Protein AF-A0A956AS70-F1 (afdb_monomer)

Foldseek 3Di:
DPDPPDPLLRPPFELDDDPVDQLPADSAGCADALDVSSHLVLVQLVDQDCSHPPNDPDDDRPVVVSVVVVVVRNPGNHHD

Secondary structure (DSSP, 8-state):
---TTS-HHHHT-BTPPPTT--TT-TT-BSB-TT-GGGBHHHHHHT--STTSSSSSS--S--HHHHHHHHHHHHT--S--

Radius of gyration: 12.28 Å; Cα contacts (8 Å, |Δi|>4): 120; chains: 1; bounding box: 34×23×29 Å

Solvent-accessible surface area (backbone atoms only — not comparable to full-atom values): 4693 Å² total; per-residue (Å²): 98,86,57,90,88,55,55,68,72,76,26,78,35,63,70,29,73,47,91,82,64,47,86,89,38,71,87,32,10,39,32,27,57,48,33,46,87,29,10,43,55,57,54,21,46,72,32,76,50,85,78,16,42,66,63,61,102,57,91,69,72,57,63,69,63,48,50,53,53,40,55,52,30,48,68,28,86,62,75,117

Mean predicted aligned error: 3.13 Å

pLDDT: mean 93.57, std 3.5, range [82.62, 98.06]

Structure (mmCIF, N/CA/C/O backbone):
data_AF-A0A956AS70-F1
#
_entry.id   AF-A0A956AS70-F1
#
loop_
_atom_site.group_PDB
_atom_site.id
_atom_site.type_symbol
_atom_site.label_atom_id
_atom_site.label_alt_id
_atom_site.label_comp_id
_atom_site.label_asym_id
_atom_site.label_entity_id
_atom_site.label_seq_id
_atom_site.pdbx_PDB_ins_code
_atom_site.Cartn_x
_atom_site.Cartn_y
_atom_site.Cartn_z
_atom_site.occupancy
_atom_site.B_iso_or_equiv
_atom_site.auth_seq_id
_atom_site.auth_comp_id
_atom_site.auth_asym_id
_atom_site.auth_atom_id
_atom_site.pdbx_PDB_model_num
ATOM 1 N N . ASP A 1 1 ? -0.688 10.837 2.661 1.00 82.69 1 ASP A N 1
ATOM 2 C CA . ASP A 1 1 ? 0.141 10.567 3.863 1.00 82.69 1 ASP A CA 1
ATOM 3 C C . ASP A 1 1 ? -0.047 9.100 4.245 1.00 82.69 1 ASP A C 1
ATOM 5 O O . ASP A 1 1 ? -1.174 8.641 4.161 1.00 82.69 1 ASP A O 1
ATOM 9 N N . LEU A 1 2 ? 1.017 8.360 4.577 1.00 87.31 2 LEU A N 1
ATOM 10 C CA . LEU A 1 2 ? 0.980 6.912 4.882 1.00 87.31 2 LEU A CA 1
ATOM 11 C C . LEU A 1 2 ? 1.445 6.586 6.314 1.00 87.31 2 LEU A C 1
ATOM 13 O O . LEU A 1 2 ? 1.806 5.451 6.622 1.00 87.31 2 LEU A O 1
ATOM 17 N N . ARG A 1 3 ? 1.478 7.575 7.212 1.00 93.00 3 ARG A N 1
ATOM 18 C CA . ARG A 1 3 ? 1.782 7.328 8.627 1.00 93.00 3 ARG A CA 1
ATOM 19 C C . ARG A 1 3 ? 0.640 6.550 9.284 1.00 93.00 3 ARG A C 1
ATOM 21 O O . ARG A 1 3 ? -0.517 6.937 9.162 1.00 93.00 3 ARG A O 1
ATOM 28 N N . ALA A 1 4 ? 0.971 5.513 10.055 1.00 87.69 4 ALA A N 1
ATOM 29 C CA . ALA A 1 4 ? -0.011 4.638 10.709 1.00 87.69 4 ALA A CA 1
ATOM 30 C C . ALA A 1 4 ? -0.960 5.357 11.693 1.00 87.69 4 ALA A C 1
ATOM 32 O O . ALA A 1 4 ? -2.033 4.849 11.995 1.00 87.69 4 ALA A O 1
ATOM 33 N N . SER A 1 5 ? -0.577 6.533 12.200 1.00 93.00 5 SER A N 1
ATOM 34 C CA . SER A 1 5 ? -1.402 7.351 13.098 1.00 93.00 5 SER A CA 1
ATOM 35 C C . SER A 1 5 ? -2.417 8.244 12.378 1.00 93.00 5 SER A C 1
ATOM 37 O O . SER A 1 5 ? -3.236 8.882 13.038 1.00 93.00 5 SER A O 1
ATOM 39 N N . VAL A 1 6 ? -2.358 8.334 11.048 1.00 92.81 6 VAL A N 1
ATOM 40 C CA . VAL A 1 6 ? -3.279 9.151 10.254 1.00 92.81 6 VAL A CA 1
ATOM 41 C C . VAL A 1 6 ? -4.507 8.304 9.918 1.00 92.81 6 VAL A C 1
ATOM 43 O O . VAL A 1 6 ? -4.350 7.231 9.343 1.00 92.81 6 VAL A O 1
ATOM 46 N N . PRO A 1 7 ? -5.733 8.747 10.249 1.00 91.81 7 PRO A N 1
ATOM 47 C CA . PRO A 1 7 ? -6.945 8.036 9.853 1.00 91.81 7 PRO A CA 1
ATOM 48 C C . PRO A 1 7 ? -7.054 7.920 8.331 1.00 91.81 7 PRO A C 1
ATOM 50 O O . PRO A 1 7 ? -6.684 8.854 7.621 1.00 91.81 7 PRO A O 1
ATOM 53 N N . LEU A 1 8 ? -7.639 6.826 7.830 1.00 90.31 8 LEU A N 1
ATOM 54 C CA . LEU A 1 8 ? -7.790 6.573 6.388 1.00 90.31 8 LEU A CA 1
ATOM 55 C C . LEU A 1 8 ? -8.428 7.759 5.634 1.00 90.31 8 LEU A C 1
ATOM 57 O O . LEU A 1 8 ? -7.948 8.131 4.565 1.00 90.31 8 LEU A O 1
ATOM 61 N N . ALA A 1 9 ? -9.428 8.412 6.239 1.00 91.25 9 ALA A N 1
ATOM 62 C CA . ALA A 1 9 ? -10.095 9.606 5.703 1.00 91.25 9 ALA A CA 1
ATOM 63 C C . ALA A 1 9 ? -9.136 10.773 5.414 1.00 91.25 9 ALA A C 1
ATOM 65 O O . ALA A 1 9 ? -9.317 11.527 4.465 1.00 91.25 9 ALA A O 1
ATOM 66 N N . ALA A 1 10 ? -8.096 10.919 6.234 1.00 93.31 10 ALA A N 1
ATOM 67 C CA . ALA A 1 10 ? -7.122 11.999 6.136 1.00 93.31 10 ALA A CA 1
ATOM 68 C C . ALA A 1 10 ? -5.882 11.612 5.311 1.00 93.31 10 ALA A C 1
ATOM 70 O O . ALA A 1 10 ? -5.023 12.457 5.059 1.00 93.31 10 ALA A O 1
ATOM 71 N N . MET A 1 11 ? -5.759 10.350 4.879 1.00 93.56 11 MET A N 1
ATOM 72 C CA . MET A 1 11 ? -4.614 9.902 4.081 1.00 93.56 11 MET A CA 1
ATOM 73 C C . MET A 1 11 ? -4.647 10.448 2.648 1.00 93.56 11 MET A C 1
ATOM 75 O O . MET A 1 11 ? -3.575 10.663 2.070 1.00 93.56 11 MET A O 1
ATOM 79 N N . GLY A 1 12 ? -5.850 10.671 2.098 1.00 92.56 12 GLY A N 1
ATOM 80 C CA . GLY A 1 12 ? -6.070 11.130 0.720 1.00 92.56 12 GLY A CA 1
ATOM 81 C C . GLY A 1 12 ? -5.773 10.066 -0.343 1.00 92.56 12 GLY A C 1
ATOM 82 O O . GLY A 1 12 ? -5.269 10.400 -1.410 1.00 92.56 12 GLY A O 1
ATOM 83 N N . LEU A 1 13 ? -5.998 8.785 -0.024 1.00 93.94 13 LEU A N 1
ATOM 84 C CA . LEU A 1 13 ? -5.610 7.641 -0.869 1.00 93.94 13 LEU A CA 1
ATOM 85 C C . LEU A 1 13 ? -6.748 6.649 -1.152 1.00 93.94 13 LEU A C 1
ATOM 87 O O . LEU A 1 13 ? -6.645 5.857 -2.085 1.00 93.94 13 LEU A O 1
ATOM 91 N N . CYS A 1 14 ? -7.799 6.655 -0.333 1.00 95.25 14 CYS A N 1
ATOM 92 C CA . CYS A 1 14 ? -8.892 5.694 -0.430 1.00 95.25 14 CYS A CA 1
ATOM 93 C C . CYS A 1 14 ? -9.749 5.967 -1.671 1.00 95.25 14 CYS A C 1
ATOM 95 O O . CYS A 1 14 ? -10.238 7.082 -1.821 1.00 95.25 14 CYS A O 1
ATOM 97 N N . ASP A 1 15 ? -9.899 4.969 -2.545 1.00 95.75 15 ASP A N 1
ATOM 98 C CA . ASP A 1 15 ? -10.633 5.042 -3.820 1.00 95.75 15 ASP A CA 1
ATOM 99 C C . ASP A 1 15 ? -10.200 6.214 -4.726 1.00 95.75 15 ASP A C 1
ATOM 101 O O . ASP A 1 15 ? -10.956 6.739 -5.538 1.00 95.75 15 ASP A O 1
ATOM 105 N N . VAL A 1 16 ? -8.931 6.618 -4.617 1.00 96.25 16 VAL A N 1
ATOM 106 C CA . VAL A 1 16 ? -8.346 7.683 -5.441 1.00 96.25 16 VAL A CA 1
ATOM 107 C C . VAL A 1 16 ? -7.683 7.093 -6.682 1.00 96.25 16 VAL A C 1
ATOM 109 O O . VAL A 1 16 ? -6.954 6.104 -6.590 1.00 96.25 16 VAL A O 1
ATOM 112 N N . GLU A 1 17 ? -7.877 7.720 -7.843 1.00 96.31 17 GLU A N 1
ATOM 113 C CA . GLU A 1 17 ? -7.205 7.328 -9.086 1.00 96.31 17 GLU A CA 1
ATOM 114 C C . GLU A 1 17 ? -5.682 7.571 -9.034 1.00 96.31 17 GLU A C 1
ATOM 116 O O . GLU A 1 17 ? -5.216 8.600 -8.532 1.00 96.31 17 GLU A O 1
ATOM 121 N N . PRO A 1 18 ? -4.862 6.643 -9.557 1.00 95.25 18 PRO A N 1
ATOM 122 C CA . PRO A 1 18 ? -3.413 6.765 -9.502 1.00 95.25 18 PRO A CA 1
ATOM 123 C C . PRO A 1 18 ? -2.873 7.812 -10.487 1.00 95.25 18 PRO 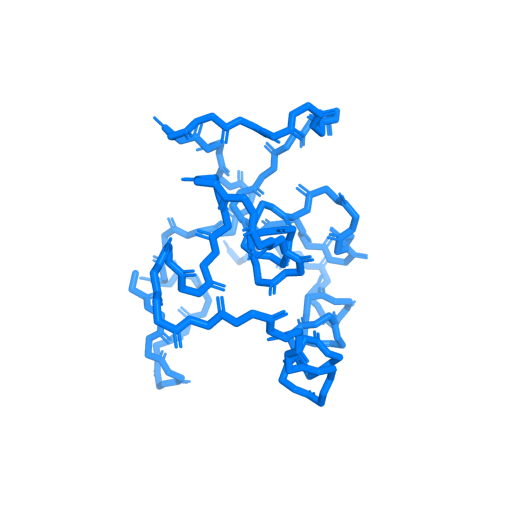A C 1
ATOM 125 O O . PRO A 1 18 ? -2.878 7.620 -11.698 1.00 95.25 18 PRO A O 1
ATOM 128 N N . GLY A 1 19 ? -2.265 8.880 -9.967 1.00 92.38 19 GLY A N 1
ATOM 129 C CA . GLY A 1 19 ? -1.622 9.912 -10.797 1.00 92.38 19 GLY A CA 1
ATOM 130 C C . GLY A 1 19 ? -0.269 9.524 -11.420 1.00 92.38 19 GLY A C 1
ATOM 131 O O . GLY A 1 19 ? 0.289 10.302 -12.186 1.00 92.38 19 GLY A O 1
ATOM 132 N N . GLN A 1 20 ? 0.301 8.362 -11.079 1.00 88.44 20 GLN A N 1
ATOM 133 C CA . GLN A 1 20 ? 1.640 7.914 -11.520 1.00 88.44 20 GLN A CA 1
ATOM 134 C C . GLN A 1 20 ? 1.588 6.583 -12.295 1.00 88.44 20 GLN A C 1
ATOM 136 O O . GLN A 1 20 ? 2.528 5.782 -12.245 1.00 88.44 20 GLN A O 1
ATOM 141 N N . GLY A 1 21 ? 0.470 6.337 -12.981 1.00 91.25 21 GLY A N 1
ATOM 142 C CA . GLY A 1 21 ? 0.198 5.106 -13.722 1.00 91.25 21 GLY A CA 1
ATOM 143 C C . GLY A 1 21 ? -0.480 4.025 -12.877 1.00 91.25 21 GLY A C 1
ATOM 144 O O . GLY A 1 21 ? -0.247 3.911 -11.670 1.00 91.25 21 GLY A O 1
ATOM 145 N N . ASP A 1 22 ? -1.300 3.229 -13.554 1.00 92.75 22 ASP A N 1
ATOM 146 C CA . ASP A 1 22 ? -2.200 2.192 -13.028 1.00 92.75 22 ASP A CA 1
ATOM 147 C C . ASP A 1 22 ? -1.573 0.791 -12.945 1.00 92.75 22 ASP A C 1
ATOM 149 O O . ASP A 1 22 ? -2.165 -0.114 -12.367 1.00 92.75 22 ASP A O 1
ATOM 153 N N . LEU A 1 23 ? -0.358 0.617 -13.478 1.00 93.06 23 LEU A N 1
ATOM 154 C CA . LEU A 1 23 ? 0.358 -0.663 -13.527 1.00 93.06 23 LEU A CA 1
ATOM 155 C C . LEU A 1 23 ? -0.381 -1.765 -14.295 1.00 93.06 23 LEU A C 1
ATOM 157 O O . LEU A 1 23 ? -0.188 -2.940 -13.978 1.00 93.06 23 LEU A O 1
ATOM 161 N N . ASP A 1 24 ? -1.170 -1.379 -15.301 1.00 92.44 24 ASP A N 1
ATOM 162 C CA . ASP A 1 24 ? -1.987 -2.288 -16.113 1.00 92.44 24 ASP A CA 1
ATOM 163 C C . ASP A 1 24 ? -3.112 -2.976 -15.305 1.00 92.44 24 ASP A C 1
ATOM 165 O O . ASP A 1 24 ? -3.683 -3.978 -15.737 1.00 92.44 24 ASP A O 1
ATOM 169 N N . LEU A 1 25 ? -3.446 -2.437 -14.124 1.00 94.50 25 LEU A N 1
ATOM 170 C CA . LEU A 1 25 ? -4.590 -2.871 -13.325 1.00 94.50 25 LEU A CA 1
ATOM 171 C C . LEU A 1 25 ? -5.872 -2.222 -13.857 1.00 94.50 25 LEU A C 1
ATOM 173 O O . LEU A 1 25 ? -5.943 -1.006 -14.041 1.00 94.50 25 LEU A O 1
ATOM 177 N N . ALA A 1 26 ? -6.918 -3.021 -14.059 1.00 93.19 26 ALA A N 1
ATOM 178 C CA . ALA A 1 26 ? -8.236 -2.496 -14.402 1.00 93.19 26 ALA A CA 1
ATOM 179 C C . ALA A 1 26 ? -8.811 -1.692 -13.225 1.00 93.19 26 ALA A C 1
ATOM 181 O O . ALA A 1 26 ? -8.671 -2.105 -12.082 1.00 93.19 26 ALA A O 1
ATOM 182 N N . ASN A 1 27 ? -9.467 -0.554 -13.481 1.00 93.50 27 ASN A N 1
ATOM 183 C CA . ASN A 1 27 ? -10.077 0.284 -12.432 1.00 93.50 27 ASN A CA 1
ATOM 184 C C . ASN A 1 27 ? -9.140 0.577 -11.244 1.00 93.50 27 ASN A C 1
ATOM 186 O O . ASN A 1 27 ? -9.564 0.591 -10.089 1.00 93.50 27 ASN A O 1
ATOM 190 N N . ALA A 1 28 ? -7.856 0.791 -11.532 1.00 96.38 28 ALA A N 1
ATOM 191 C CA . ALA A 1 28 ? -6.835 0.957 -10.515 1.00 96.38 28 ALA A CA 1
ATOM 192 C C . ALA A 1 28 ? -7.167 2.097 -9.541 1.00 96.38 28 ALA A C 1
ATOM 194 O O . ALA A 1 28 ? -7.567 3.196 -9.946 1.00 96.38 28 ALA A O 1
ATOM 195 N N . ARG A 1 29 ? -6.928 1.846 -8.254 1.00 97.25 29 ARG A N 1
ATOM 196 C CA . ARG A 1 29 ? -6.981 2.845 -7.182 1.00 97.25 29 ARG A CA 1
ATOM 197 C C . ARG A 1 29 ? -5.679 2.848 -6.410 1.00 97.25 29 ARG A C 1
ATOM 199 O O . ARG A 1 29 ? -4.986 1.837 -6.344 1.00 97.25 29 ARG A O 1
ATOM 206 N N . LEU A 1 30 ? -5.335 3.975 -5.796 1.00 96.19 30 LEU A N 1
ATOM 207 C CA . LEU A 1 30 ? -4.211 4.031 -4.860 1.00 96.19 30 LEU A CA 1
ATOM 208 C C . LEU A 1 30 ? -4.420 3.003 -3.737 1.00 96.19 30 LEU A C 1
ATOM 210 O O . LEU A 1 30 ? -3.521 2.201 -3.475 1.00 96.19 30 LEU A O 1
ATOM 214 N N . ILE A 1 31 ? -5.628 2.984 -3.165 1.00 96.44 31 ILE A N 1
ATOM 215 C CA . ILE A 1 31 ? -6.169 1.922 -2.310 1.00 96.44 31 ILE A CA 1
ATOM 216 C C . ILE A 1 31 ? -7.615 1.667 -2.745 1.00 96.44 31 ILE A C 1
ATOM 218 O O . ILE A 1 31 ? -8.436 2.577 -2.664 1.00 96.44 31 ILE A O 1
ATOM 222 N N . ALA A 1 32 ? -7.931 0.453 -3.185 1.00 96.94 32 ALA A N 1
ATOM 223 C CA . ALA A 1 32 ? -9.294 -0.006 -3.434 1.00 96.94 32 ALA A CA 1
ATOM 224 C C . ALA A 1 32 ? -9.819 -0.728 -2.172 1.00 96.94 32 ALA A C 1
ATOM 226 O O . ALA A 1 32 ? -9.259 -1.758 -1.791 1.00 96.94 32 ALA A O 1
ATOM 227 N N . PRO A 1 33 ? -10.846 -0.193 -1.483 1.00 96.12 33 PRO A N 1
ATOM 228 C CA . PRO A 1 33 ? -11.424 -0.809 -0.286 1.00 96.12 33 PRO A CA 1
ATOM 229 C C . PRO A 1 33 ? -11.857 -2.256 -0.520 1.00 96.12 33 PRO A C 1
ATOM 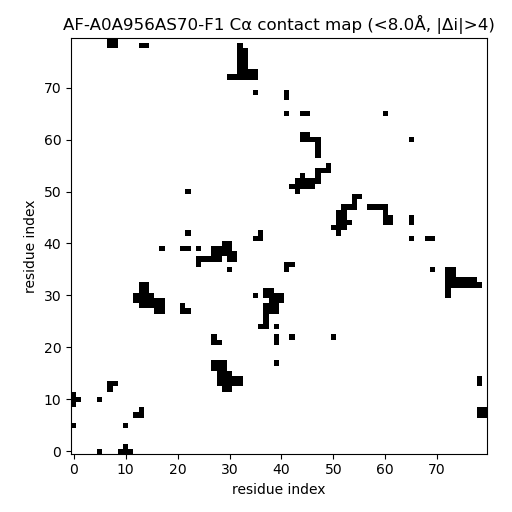231 O O . PRO A 1 33 ? -12.611 -2.525 -1.453 1.00 96.12 33 PRO A O 1
ATOM 234 N N . GLY A 1 34 ? -11.380 -3.183 0.311 1.00 96.88 34 GLY A N 1
ATOM 235 C CA . GLY A 1 34 ? -11.768 -4.591 0.250 1.00 96.88 34 GLY A CA 1
ATOM 236 C C . GLY A 1 34 ? -11.204 -5.349 -0.953 1.00 96.88 34 GLY A C 1
ATOM 237 O O . GLY A 1 34 ? -11.408 -6.557 -1.048 1.00 96.88 34 GLY A O 1
ATOM 238 N N . ASP A 1 35 ? -10.474 -4.674 -1.847 1.00 97.06 35 ASP A N 1
ATOM 239 C CA . ASP A 1 35 ? -9.957 -5.252 -3.083 1.00 97.06 35 ASP A CA 1
ATOM 240 C C . ASP A 1 35 ? -8.464 -4.927 -3.285 1.00 97.06 35 ASP A C 1
ATOM 242 O O . ASP A 1 35 ? -8.071 -3.953 -3.943 1.00 97.06 35 ASP A O 1
AT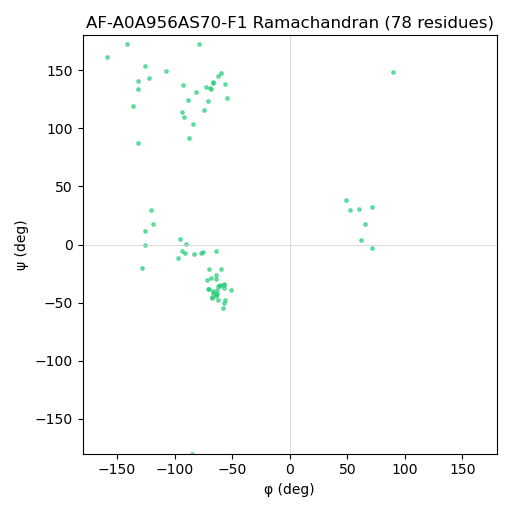OM 246 N N . PRO A 1 36 ? -7.574 -5.758 -2.724 1.00 96.94 36 PRO A N 1
ATOM 247 C CA . PRO A 1 36 ? -6.139 -5.566 -2.877 1.00 96.94 36 PRO A CA 1
ATOM 248 C C . PRO A 1 36 ? -5.649 -5.707 -4.319 1.00 96.94 36 PRO A C 1
ATOM 250 O 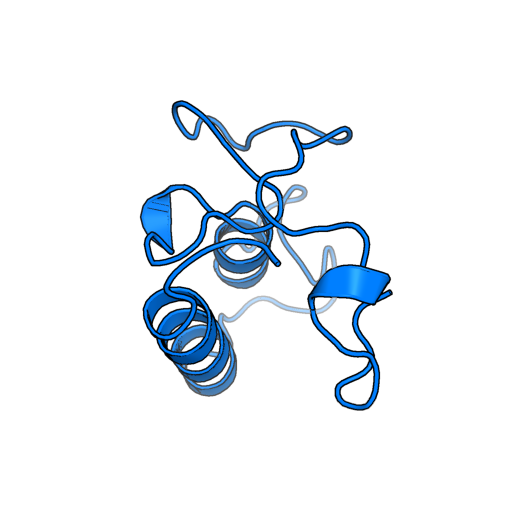O . PRO A 1 36 ? -4.630 -5.107 -4.662 1.00 96.94 36 PRO A O 1
ATOM 253 N N . ALA A 1 37 ? -6.350 -6.465 -5.169 1.00 96.00 37 ALA A N 1
ATOM 254 C CA . ALA A 1 37 ? -5.916 -6.730 -6.540 1.00 96.00 37 ALA A CA 1
ATOM 255 C C . ALA A 1 37 ? -5.971 -5.471 -7.419 1.00 96.00 37 ALA A C 1
ATOM 257 O O . ALA A 1 37 ? -5.153 -5.317 -8.325 1.00 96.00 37 ALA A O 1
ATOM 258 N N . HIS A 1 38 ? -6.873 -4.537 -7.111 1.00 97.19 38 HIS A N 1
ATOM 259 C CA . HIS A 1 38 ? -6.984 -3.245 -7.796 1.00 97.19 38 HIS A CA 1
ATOM 260 C C . HIS A 1 38 ? -6.224 -2.106 -7.090 1.00 97.19 38 HIS A C 1
ATOM 262 O O . HIS A 1 38 ? -6.271 -0.951 -7.525 1.00 97.19 38 HIS A O 1
ATOM 268 N N . SER A 1 39 ? -5.490 -2.417 -6.017 1.00 97.31 39 SER A N 1
ATOM 269 C CA . SER A 1 39 ? -4.741 -1.441 -5.223 1.00 97.31 39 SER A CA 1
ATOM 270 C C . SER A 1 39 ? -3.296 -1.284 -5.705 1.00 97.31 39 SER A C 1
ATOM 272 O O . SER A 1 39 ? -2.428 -2.132 -5.479 1.00 97.31 39 SER A O 1
ATOM 274 N N . VAL A 1 40 ? -2.996 -0.128 -6.297 1.00 97.19 40 VAL A N 1
ATOM 275 C CA . VAL A 1 40 ? -1.675 0.225 -6.841 1.00 97.19 40 VAL A CA 1
ATOM 276 C C . VAL A 1 40 ? -0.589 0.211 -5.766 1.00 97.19 40 VAL A C 1
ATOM 278 O O . VAL A 1 40 ? 0.547 -0.166 -6.059 1.00 97.19 40 VAL A O 1
ATOM 281 N N . LEU A 1 41 ? -0.909 0.597 -4.525 1.00 95.75 41 LEU A N 1
ATOM 282 C CA . LEU A 1 41 ? 0.051 0.571 -3.418 1.00 95.75 41 LEU A CA 1
ATOM 283 C C . LEU A 1 41 ? 0.642 -0.833 -3.212 1.00 95.75 41 LEU A C 1
ATOM 285 O O . LEU A 1 41 ? 1.866 -0.985 -3.186 1.00 95.75 41 LEU A O 1
ATOM 289 N N . LEU A 1 42 ? -0.218 -1.853 -3.123 1.00 97.06 42 LEU A N 1
ATOM 290 C CA . LEU A 1 42 ? 0.203 -3.239 -2.930 1.00 97.06 42 LEU A CA 1
ATOM 291 C C . LEU A 1 42 ? 0.951 -3.767 -4.159 1.00 97.06 42 LEU A C 1
ATOM 293 O O . LEU A 1 42 ? 2.041 -4.328 -4.024 1.00 97.06 42 LEU A O 1
ATOM 297 N N . ALA A 1 43 ? 0.429 -3.501 -5.359 1.00 96.94 43 ALA A N 1
ATOM 298 C CA . ALA A 1 43 ? 1.072 -3.909 -6.604 1.00 96.94 43 ALA A CA 1
ATOM 299 C C . ALA A 1 43 ? 2.500 -3.349 -6.734 1.00 96.94 43 ALA A C 1
ATOM 301 O O . ALA A 1 43 ? 3.408 -4.047 -7.186 1.00 96.94 43 ALA A O 1
ATOM 302 N N . ARG A 1 44 ? 2.752 -2.112 -6.281 1.00 95.62 44 ARG A N 1
ATOM 303 C CA . ARG A 1 44 ? 4.112 -1.548 -6.246 1.00 95.62 44 ARG A CA 1
ATOM 304 C C . ARG A 1 44 ? 5.016 -2.279 -5.258 1.00 95.62 44 ARG A C 1
ATOM 306 O O . ARG A 1 44 ? 6.168 -2.547 -5.597 1.00 95.62 44 ARG A O 1
ATOM 313 N N . MET A 1 45 ? 4.519 -2.632 -4.072 1.00 95.25 45 MET A N 1
ATOM 314 C CA . MET A 1 45 ? 5.294 -3.373 -3.063 1.00 95.25 45 MET A CA 1
ATOM 315 C C . MET A 1 45 ? 5.691 -4.778 -3.531 1.00 95.25 45 MET A C 1
ATOM 317 O O . MET A 1 45 ? 6.751 -5.274 -3.139 1.00 95.25 45 MET A O 1
ATOM 321 N N . GLN A 1 46 ? 4.882 -5.393 -4.394 1.00 95.50 46 GLN A N 1
ATOM 322 C CA . GLN A 1 46 ? 5.096 -6.734 -4.949 1.00 95.50 46 GLN A CA 1
ATOM 323 C C . GLN A 1 46 ? 5.902 -6.740 -6.265 1.00 95.50 46 GLN A C 1
ATOM 325 O O . GLN A 1 46 ? 6.171 -7.801 -6.821 1.00 95.50 46 GLN A O 1
ATOM 330 N N . ARG A 1 47 ? 6.343 -5.580 -6.773 1.00 93.44 47 ARG A N 1
ATO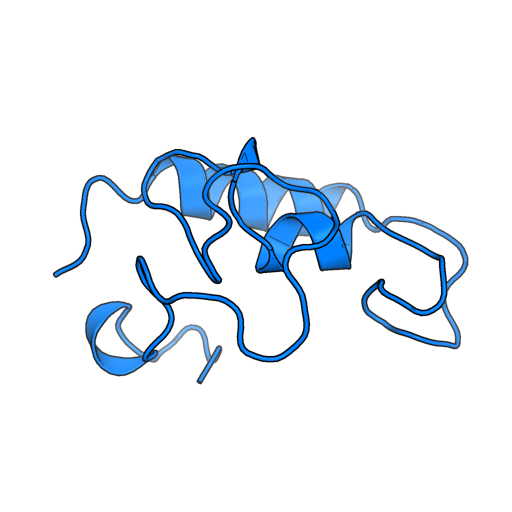M 331 C CA . ARG A 1 47 ? 7.137 -5.471 -8.014 1.00 93.44 47 ARG A CA 1
ATOM 332 C C . ARG A 1 47 ? 8.595 -5.125 -7.747 1.00 93.44 47 ARG A C 1
ATOM 334 O O . ARG A 1 47 ? 8.918 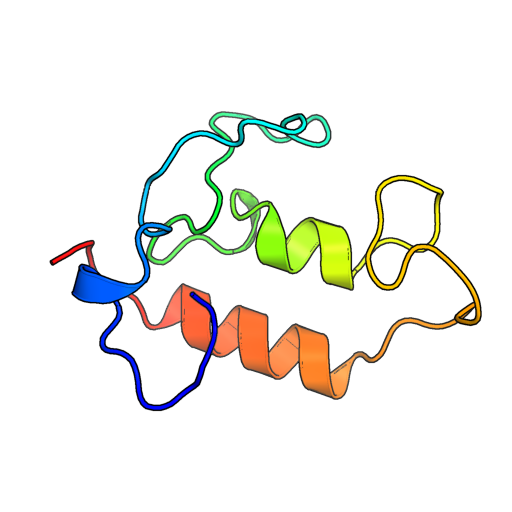-4.426 -6.791 1.00 93.44 47 ARG A O 1
ATOM 341 N N . ARG A 1 48 ? 9.496 -5.594 -8.612 1.00 93.00 48 ARG A N 1
ATOM 342 C CA . ARG A 1 48 ? 10.948 -5.314 -8.544 1.00 93.00 48 ARG A CA 1
ATOM 343 C C . ARG A 1 48 ? 11.526 -4.735 -9.838 1.00 93.00 48 ARG A C 1
ATOM 345 O O . ARG A 1 48 ? 12.739 -4.655 -9.990 1.00 93.00 48 ARG A O 1
ATOM 352 N N . ASP A 1 49 ? 10.654 -4.332 -10.755 1.00 90.31 49 ASP A N 1
ATOM 353 C CA . ASP A 1 49 ? 11.016 -3.503 -11.900 1.00 90.31 49 ASP A CA 1
ATOM 354 C C . ASP A 1 49 ? 11.014 -2.013 -11.509 1.00 90.31 49 ASP A C 1
ATOM 356 O O . ASP A 1 49 ? 10.702 -1.649 -10.375 1.00 90.31 49 ASP A O 1
ATOM 360 N N . GLY A 1 50 ? 11.325 -1.128 -12.459 1.00 89.25 50 GLY A N 1
ATOM 361 C CA . GLY A 1 50 ? 11.372 0.321 -12.218 1.00 89.25 50 GLY A CA 1
ATOM 362 C C . GLY A 1 50 ? 10.029 0.967 -11.846 1.00 89.25 50 GLY A C 1
ATOM 363 O O . GLY A 1 50 ? 9.996 2.154 -11.535 1.00 89.25 50 GLY A O 1
ATOM 364 N N . LYS A 1 51 ? 8.923 0.213 -11.876 1.00 91.69 51 LYS A N 1
ATOM 365 C CA . LYS A 1 51 ? 7.602 0.669 -11.426 1.00 91.69 51 LYS A CA 1
ATOM 366 C C . LYS A 1 51 ? 7.286 0.223 -9.987 1.00 91.69 51 LYS A C 1
ATOM 368 O O . LYS A 1 51 ? 6.313 0.713 -9.408 1.00 91.69 51 LYS A O 1
ATOM 373 N N . GLY A 1 52 ? 8.086 -0.676 -9.413 1.00 92.75 52 GLY A N 1
ATOM 374 C CA . GLY A 1 52 ? 7.943 -1.177 -8.048 1.00 92.75 52 GLY A CA 1
ATOM 375 C C . GLY A 1 52 ? 8.475 -0.236 -6.965 1.00 92.75 52 GLY A C 1
ATOM 376 O O . GLY A 1 52 ? 9.100 0.790 -7.236 1.00 92.75 52 GLY A O 1
ATOM 377 N N . MET A 1 53 ? 8.215 -0.600 -5.709 1.00 92.38 53 MET A N 1
ATOM 378 C CA . MET A 1 53 ? 8.741 0.073 -4.524 1.00 92.38 53 MET A CA 1
ATOM 379 C C . MET A 1 53 ? 9.332 -0.945 -3.528 1.00 92.38 53 MET A C 1
ATOM 381 O O . MET A 1 53 ? 8.663 -1.929 -3.206 1.00 92.38 53 MET A O 1
ATOM 385 N N . PRO A 1 54 ? 10.540 -0.698 -2.979 1.00 91.69 54 PRO A N 1
ATOM 386 C CA . PRO A 1 54 ? 11.465 0.381 -3.348 1.00 91.69 54 PRO A CA 1
ATOM 387 C C . PRO A 1 54 ? 11.971 0.286 -4.803 1.00 91.69 54 PRO A C 1
ATOM 389 O O . PRO A 1 54 ? 12.174 -0.824 -5.294 1.00 91.69 54 PRO A O 1
ATOM 392 N N . PRO A 1 55 ? 12.193 1.423 -5.494 1.00 87.00 55 PRO A N 1
ATOM 393 C CA . PRO A 1 55 ? 12.583 1.426 -6.909 1.00 87.00 55 PRO A CA 1
ATOM 394 C C . PRO A 1 55 ? 14.013 0.919 -7.148 1.00 87.00 55 PRO A C 1
ATOM 396 O O . PRO A 1 55 ? 14.350 0.519 -8.257 1.00 87.00 55 PRO A O 1
ATOM 399 N N . LEU A 1 56 ? 14.869 0.955 -6.123 1.00 89.31 56 LEU A N 1
ATOM 400 C CA . LEU A 1 56 ? 16.268 0.529 -6.169 1.00 89.31 56 LEU A CA 1
ATOM 401 C C . LEU A 1 56 ? 16.652 -0.194 -4.870 1.00 89.31 56 LEU A C 1
ATOM 403 O O . LEU A 1 56 ? 15.894 -0.208 -3.902 1.00 89.31 56 LEU A O 1
ATOM 407 N N . ALA A 1 57 ? 17.857 -0.773 -4.852 1.00 85.88 57 ALA A N 1
ATOM 408 C CA . ALA A 1 57 ? 18.495 -1.410 -3.690 1.00 85.88 57 ALA A CA 1
ATOM 409 C C . ALA A 1 57 ? 17.764 -2.633 -3.095 1.00 85.88 57 ALA A C 1
ATOM 411 O O . ALA A 1 57 ? 18.243 -3.224 -2.130 1.00 85.88 57 ALA A O 1
ATOM 412 N N . THR A 1 58 ? 16.666 -3.082 -3.707 1.00 87.38 58 THR A N 1
ATOM 413 C CA . THR A 1 58 ? 15.993 -4.343 -3.387 1.00 87.38 58 THR A CA 1
ATOM 414 C C . THR A 1 58 ? 15.913 -5.249 -4.611 1.00 87.38 58 THR A C 1
ATOM 416 O O . THR A 1 58 ? 15.724 -4.795 -5.735 1.00 87.38 58 THR A O 1
ATOM 419 N N . ARG A 1 59 ? 16.061 -6.558 -4.393 1.00 88.69 59 ARG A N 1
ATOM 420 C CA . ARG A 1 59 ? 15.865 -7.602 -5.417 1.00 88.69 59 ARG A CA 1
ATOM 421 C C . ARG A 1 59 ? 14.865 -8.675 -4.988 1.00 88.69 59 ARG A C 1
ATOM 423 O O . ARG A 1 59 ? 14.635 -9.621 -5.729 1.00 88.69 59 ARG A O 1
ATOM 430 N N . ARG A 1 60 ? 14.303 -8.559 -3.781 1.00 91.88 60 ARG A N 1
ATOM 431 C CA . ARG A 1 60 ? 13.411 -9.562 -3.185 1.00 91.88 60 ARG A CA 1
ATOM 432 C C . ARG A 1 60 ? 12.162 -8.905 -2.635 1.00 91.88 60 ARG A C 1
ATOM 434 O O . ARG A 1 60 ? 12.241 -7.812 -2.068 1.00 91.88 60 ARG A O 1
ATOM 441 N N . ILE A 1 61 ? 11.028 -9.568 -2.820 1.00 93.88 61 ILE A N 1
ATOM 442 C CA . ILE A 1 61 ? 9.767 -9.174 -2.201 1.00 93.88 61 ILE A CA 1
ATOM 443 C C . ILE A 1 61 ? 9.865 -9.424 -0.696 1.00 93.88 61 ILE A C 1
ATOM 445 O O . ILE A 1 61 ? 10.416 -10.438 -0.266 1.00 93.88 61 ILE A O 1
ATOM 449 N N . ASP A 1 62 ? 9.416 -8.449 0.092 1.00 94.19 62 ASP A N 1
ATOM 450 C CA . ASP A 1 62 ? 9.163 -8.662 1.513 1.00 94.19 62 ASP A CA 1
ATOM 451 C C . ASP A 1 62 ? 7.731 -9.181 1.633 1.00 94.19 62 ASP A C 1
ATOM 453 O O . ASP A 1 62 ? 6.772 -8.409 1.660 1.00 94.19 62 ASP A O 1
ATOM 457 N N . GLU A 1 63 ? 7.609 -10.506 1.61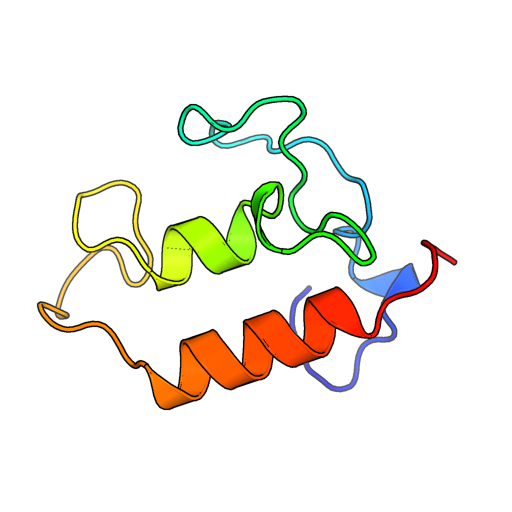4 1.00 96.25 63 GLU A N 1
ATOM 458 C CA . GLU A 1 63 ? 6.319 -11.197 1.611 1.00 96.25 63 GLU A CA 1
ATOM 459 C C . GLU A 1 63 ? 5.517 -10.911 2.884 1.00 96.25 63 GLU A C 1
ATOM 461 O O . GLU A 1 63 ? 4.300 -10.765 2.826 1.00 96.25 63 GLU A O 1
ATOM 466 N N . ALA A 1 64 ? 6.189 -10.773 4.033 1.00 96.94 64 ALA A N 1
ATOM 467 C CA . ALA A 1 64 ? 5.522 -10.508 5.303 1.00 96.94 64 ALA A CA 1
ATOM 468 C C . ALA A 1 64 ? 4.896 -9.108 5.310 1.00 96.94 64 ALA A C 1
ATOM 470 O O . ALA A 1 64 ? 3.729 -8.947 5.671 1.00 96.94 64 ALA A O 1
ATOM 471 N N . SER A 1 65 ? 5.647 -8.105 4.851 1.00 93.56 65 SER A N 1
ATOM 472 C CA . SER A 1 65 ? 5.140 -6.737 4.735 1.00 93.56 65 SER A CA 1
ATOM 473 C C . SER A 1 65 ? 4.045 -6.614 3.669 1.00 93.56 65 SER A C 1
ATOM 475 O O . SER A 1 65 ? 3.052 -5.923 3.892 1.00 93.56 65 SER A O 1
ATOM 477 N N . ALA A 1 66 ? 4.184 -7.295 2.525 1.00 96.62 66 ALA A N 1
ATOM 478 C CA . ALA A 1 66 ? 3.152 -7.309 1.488 1.00 96.62 66 ALA A CA 1
ATOM 479 C C . ALA A 1 66 ? 1.853 -7.964 1.985 1.00 96.62 66 ALA A C 1
ATOM 481 O O . ALA A 1 66 ? 0.782 -7.393 1.797 1.00 96.62 66 ALA A O 1
ATOM 482 N N . ALA A 1 67 ? 1.945 -9.102 2.681 1.00 97.69 67 ALA A N 1
ATOM 483 C CA . ALA A 1 67 ? 0.789 -9.784 3.259 1.00 97.69 67 ALA A CA 1
ATOM 484 C C . ALA A 1 67 ? 0.081 -8.934 4.327 1.00 97.69 67 ALA A C 1
ATOM 486 O O . ALA A 1 67 ? -1.147 -8.891 4.364 1.00 97.69 67 ALA A O 1
ATOM 487 N N . ALA A 1 68 ? 0.833 -8.209 5.163 1.00 97.25 68 ALA A N 1
ATOM 488 C CA . ALA A 1 68 ? 0.251 -7.304 6.153 1.00 97.25 68 ALA A CA 1
ATOM 489 C C . ALA A 1 68 ? -0.546 -6.161 5.499 1.00 97.25 68 ALA A C 1
ATOM 491 O O . ALA A 1 68 ? -1.648 -5.839 5.942 1.00 97.25 68 ALA A O 1
ATOM 492 N N . VAL A 1 69 ? -0.014 -5.569 4.424 1.00 96.94 69 VAL A N 1
A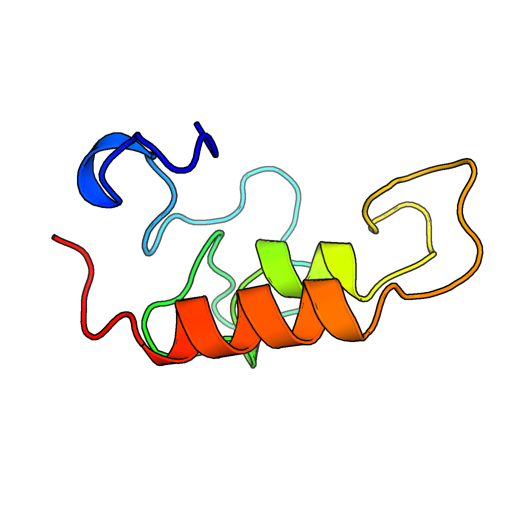TOM 493 C CA . VAL A 1 69 ? -0.711 -4.513 3.670 1.00 96.94 69 VAL A CA 1
ATOM 494 C C . VAL A 1 69 ? -1.908 -5.071 2.906 1.00 96.94 69 VAL A C 1
ATOM 496 O O . VAL A 1 69 ? -2.951 -4.425 2.881 1.00 96.94 69 VAL A O 1
ATOM 499 N N . GLN A 1 70 ? -1.795 -6.271 2.336 1.00 98.06 70 GLN A N 1
ATOM 500 C CA . GLN A 1 70 ? -2.918 -6.955 1.702 1.00 98.06 70 GLN A CA 1
ATOM 501 C C . GLN A 1 70 ? -4.073 -7.149 2.692 1.00 98.06 70 GLN A C 1
ATOM 503 O O . GLN A 1 70 ? -5.170 -6.665 2.433 1.00 98.06 70 GLN A O 1
ATOM 508 N N . ALA A 1 71 ? -3.812 -7.762 3.850 1.00 97.88 71 ALA A N 1
ATOM 509 C CA . ALA A 1 71 ? -4.830 -7.996 4.874 1.00 97.88 71 ALA A CA 1
ATOM 510 C C . ALA A 1 71 ? -5.448 -6.689 5.399 1.00 97.88 71 ALA A C 1
ATOM 512 O O . ALA A 1 71 ? -6.643 -6.627 5.685 1.00 97.88 71 ALA A O 1
ATOM 513 N N . TRP A 1 72 ? -4.648 -5.623 5.507 1.00 96.25 72 TRP A N 1
ATOM 514 C CA . TRP A 1 72 ? -5.166 -4.304 5.857 1.00 96.25 72 TRP A CA 1
ATOM 515 C C . TRP A 1 72 ? -6.155 -3.784 4.810 1.00 96.25 72 TRP A C 1
ATOM 517 O O . TRP A 1 72 ? -7.236 -3.354 5.197 1.00 96.25 72 TRP A O 1
ATOM 527 N N . ILE A 1 73 ? -5.825 -3.860 3.515 1.00 96.75 73 ILE A N 1
ATOM 528 C CA . ILE A 1 73 ? -6.710 -3.417 2.424 1.00 96.75 73 ILE A CA 1
ATOM 529 C C . ILE A 1 73 ? -7.993 -4.259 2.370 1.00 96.75 73 ILE A C 1
ATOM 531 O O . ILE A 1 73 ? -9.077 -3.689 2.246 1.00 96.75 73 ILE A O 1
ATOM 535 N N . GLU A 1 74 ? -7.889 -5.585 2.529 1.00 97.38 74 GLU A N 1
ATOM 536 C CA . GLU A 1 74 ? -9.044 -6.500 2.609 1.00 97.38 74 GLU A CA 1
ATOM 537 C C . GLU A 1 74 ? -10.004 -6.113 3.744 1.00 97.38 74 GLU A C 1
ATOM 539 O O . GLU A 1 74 ? -11.218 -6.243 3.608 1.00 97.38 74 GLU A O 1
ATOM 544 N N . GLY A 1 75 ? -9.474 -5.594 4.857 1.00 95.81 75 GLY A N 1
ATOM 545 C CA . GLY A 1 75 ? -10.261 -5.144 6.005 1.00 95.81 75 GLY A CA 1
ATOM 546 C C . GLY A 1 75 ? -10.952 -3.783 5.840 1.00 95.81 75 GLY A C 1
ATOM 547 O O . GLY A 1 75 ? -11.732 -3.394 6.712 1.00 95.81 75 GLY A O 1
ATOM 548 N N . ILE A 1 76 ? -10.687 -3.033 4.764 1.00 94.69 76 ILE A N 1
ATOM 549 C CA . ILE A 1 76 ? -11.319 -1.727 4.522 1.00 94.69 76 ILE A CA 1
ATOM 550 C C . ILE A 1 76 ? -12.674 -1.949 3.847 1.00 94.69 76 ILE A C 1
ATOM 552 O O . ILE A 1 76 ? -12.740 -2.196 2.650 1.00 94.69 76 ILE A O 1
ATOM 556 N N . ALA A 1 77 ? -13.770 -1.811 4.594 1.00 91.31 77 ALA A N 1
ATOM 557 C CA . ALA A 1 77 ? -15.113 -2.038 4.050 1.00 91.31 77 ALA A CA 1
ATOM 558 C C . ALA A 1 77 ? -15.573 -0.956 3.054 1.00 91.31 77 ALA A C 1
ATOM 560 O O . ALA A 1 77 ? -16.253 -1.255 2.077 1.00 91.31 77 ALA A O 1
ATOM 561 N N . ALA A 1 78 ? -15.239 0.307 3.317 1.00 90.12 78 ALA A N 1
ATOM 562 C CA . ALA A 1 78 ? -15.595 1.445 2.478 1.00 90.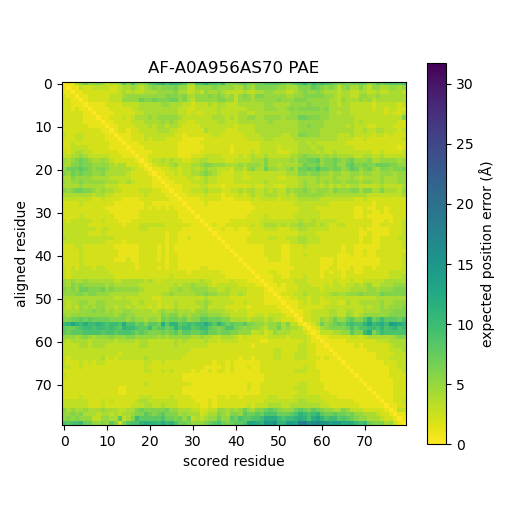12 78 ALA A CA 1
ATOM 563 C C . ALA A 1 78 ? -14.652 2.617 2.758 1.00 90.12 78 ALA A C 1
ATOM 565 O O . ALA A 1 78 ? -14.016 2.672 3.818 1.00 90.12 78 ALA A O 1
ATOM 566 N N . CYS A 1 79 ? -14.591 3.567 1.826 1.00 89.00 79 CYS A N 1
ATOM 567 C CA . CYS A 1 79 ? -13.971 4.850 2.118 1.00 89.00 79 CYS A CA 1
ATOM 568 C C . CYS A 1 79 ? -14.876 5.676 3.045 1.00 89.00 79 CYS A C 1
ATOM 570 O O . CYS A 1 79 ? -16.091 5.695 2.833 1.00 89.00 79 CYS A O 1
ATOM 572 N N . PRO A 1 80 ? -14.302 6.304 4.084 1.00 82.62 80 PRO A N 1
ATOM 573 C CA . PRO A 1 80 ? -15.020 7.209 4.978 1.00 82.62 80 PRO A CA 1
ATOM 574 C C . PRO A 1 80 ? -15.405 8.532 4.307 1.00 82.62 80 PRO A C 1
ATOM 576 O O . PRO A 1 80 ? -14.761 8.902 3.298 1.00 82.62 80 PRO A O 1
#

Sequence (80 aa):
DLRASVPLAAMGLCDVEPGQGDLDLANARLIAPGDPAHSVLLARMQRRDGKGMPPLATRRIDEASAAAVQAWIEGIAACP